Protein AF-A0A2S9FF92-F1 (afdb_monomer_lite)

Radius of gyration: 16.48 Å; chains: 1; bounding box: 35×39×43 Å

pLDDT: mean 83.19, std 6.64, range [61.91, 94.25]

Sequence (133 aa):
MRAIRRWWDQPDHYDWLSGYLAARHLTAFCRFLLAASTAMLGIALGLMLLSPSGPQGAVSRIAVVVIVAGLAAMALVYLVRWPSRRLSYVFSALGSVAIAAAALAENDPLSGLLTCAAFAGLAGYVAFFHGAR

Structure (mmCIF, N/CA/C/O backbone):
data_AF-A0A2S9FF92-F1
#
_entry.id   AF-A0A2S9FF92-F1
#
loop_
_atom_site.group_PDB
_atom_site.id
_atom_site.type_symbol
_atom_site.label_atom_id
_atom_site.label_alt_id
_atom_site.label_comp_id
_atom_site.label_asym_id
_atom_site.label_entity_id
_atom_site.label_seq_id
_atom_site.pdbx_PDB_ins_code
_atom_site.Cartn_x
_atom_site.Cartn_y
_atom_site.Cartn_z
_atom_site.occupancy
_atom_site.B_iso_or_equiv
_atom_site.auth_seq_id
_atom_site.auth_comp_id
_atom_site.auth_asym_id
_atom_site.auth_atom_id
_atom_site.pdbx_PDB_model_num
ATOM 1 N N . MET A 1 1 ? 1.318 -27.604 18.733 1.00 61.91 1 MET A N 1
ATOM 2 C CA . MET A 1 1 ? 0.081 -27.623 17.909 1.00 61.91 1 MET A CA 1
ATOM 3 C C . MET A 1 1 ? -1.091 -26.844 18.522 1.00 61.91 1 MET A C 1
ATOM 5 O O . MET A 1 1 ? -1.645 -26.007 17.826 1.00 61.91 1 MET A O 1
ATOM 9 N N . ARG A 1 2 ? -1.458 -27.027 19.805 1.00 73.56 2 ARG A N 1
ATOM 10 C CA . ARG A 1 2 ? -2.585 -26.283 20.426 1.00 73.56 2 ARG A CA 1
ATOM 11 C C . ARG A 1 2 ? -2.409 -24.752 20.439 1.00 73.56 2 ARG A C 1
ATOM 13 O O . ARG A 1 2 ? -3.390 -24.046 20.263 1.00 73.56 2 ARG A O 1
ATOM 20 N N . ALA A 1 3 ? -1.180 -24.256 20.603 1.00 77.12 3 ALA A N 1
ATOM 21 C CA . ALA A 1 3 ? -0.878 -22.820 20.569 1.00 77.12 3 ALA A CA 1
ATOM 22 C C . ALA A 1 3 ? -1.107 -22.196 19.179 1.00 77.12 3 ALA A C 1
ATOM 24 O O . ALA A 1 3 ? -1.776 -21.177 19.081 1.00 77.12 3 ALA A O 1
ATOM 25 N N . ILE A 1 4 ? -0.645 -22.860 18.113 1.00 79.19 4 ILE A N 1
ATOM 26 C CA . ILE A 1 4 ? -0.863 -22.428 16.721 1.00 79.19 4 ILE A CA 1
ATOM 27 C C . ILE A 1 4 ? -2.359 -22.405 16.395 1.00 79.19 4 ILE A C 1
ATOM 29 O O . ILE A 1 4 ? -2.844 -21.439 15.825 1.00 79.19 4 ILE A O 1
ATOM 33 N N . ARG A 1 5 ? -3.110 -23.428 16.827 1.00 76.44 5 ARG A N 1
ATOM 34 C CA . ARG A 1 5 ? -4.563 -23.487 16.613 1.00 76.44 5 ARG A CA 1
ATOM 35 C C . ARG A 1 5 ? -5.306 -22.357 17.335 1.00 76.44 5 ARG A C 1
ATOM 37 O O . ARG A 1 5 ? -6.162 -21.722 16.742 1.00 76.44 5 ARG A O 1
ATOM 44 N N . ARG A 1 6 ? -4.935 -22.059 18.586 1.00 75.31 6 ARG A N 1
ATOM 45 C CA . ARG A 1 6 ? -5.508 -20.926 19.335 1.00 75.31 6 ARG A CA 1
ATOM 46 C C . ARG A 1 6 ? -5.172 -19.576 18.715 1.00 75.31 6 ARG A C 1
ATOM 48 O O . ARG A 1 6 ? -6.004 -18.688 18.776 1.00 75.31 6 ARG A O 1
ATOM 55 N N . TRP A 1 7 ? -3.967 -19.419 18.171 1.00 74.94 7 TRP A N 1
ATOM 56 C CA . TRP A 1 7 ? -3.575 -18.211 17.446 1.00 74.94 7 TRP A CA 1
ATOM 57 C C . TRP A 1 7 ? -4.382 -18.053 16.149 1.00 74.94 7 TRP A C 1
ATOM 59 O O . TRP A 1 7 ? -4.895 -16.973 15.882 1.00 74.94 7 TRP A O 1
ATOM 69 N N . TRP A 1 8 ? -4.577 -19.147 15.410 1.00 74.12 8 TRP A N 1
ATOM 70 C CA . TRP A 1 8 ? -5.374 -19.182 14.180 1.00 74.12 8 TRP A CA 1
ATOM 71 C C . TRP A 1 8 ? -6.855 -18.834 14.399 1.00 74.12 8 TRP A C 1
ATOM 73 O O . TRP A 1 8 ? -7.470 -18.163 13.575 1.00 74.12 8 TRP A O 1
ATOM 83 N N . ASP A 1 9 ? -7.422 -19.254 15.532 1.00 73.62 9 ASP A N 1
ATOM 84 C CA . ASP A 1 9 ? -8.824 -19.000 15.884 1.00 73.62 9 ASP A CA 1
ATOM 85 C C . ASP A 1 9 ? -9.070 -17.594 16.477 1.00 73.62 9 ASP A C 1
ATOM 87 O O . ASP A 1 9 ? -10.213 -17.272 16.819 1.00 73.62 9 ASP A O 1
ATOM 91 N N . GLN A 1 10 ? -8.043 -16.738 16.613 1.00 68.31 10 GLN A N 1
ATOM 92 C CA . GLN A 1 10 ? -8.236 -15.393 17.163 1.00 68.31 10 GLN A CA 1
ATOM 93 C C . GLN A 1 10 ? -9.109 -14.533 16.235 1.00 68.31 10 GLN A C 1
ATOM 95 O O . GLN A 1 10 ? -8.849 -14.448 15.029 1.00 68.31 10 GLN A O 1
ATOM 100 N N . PRO A 1 11 ? -10.160 -13.892 16.776 1.00 66.31 11 PRO A N 1
ATOM 101 C CA . PRO A 1 11 ? -10.989 -12.988 16.004 1.00 66.31 11 PRO A CA 1
ATOM 102 C C . PRO A 1 11 ? -10.179 -11.769 15.562 1.00 66.31 11 PRO A C 1
ATOM 104 O O . PRO A 1 11 ? -9.240 -11.332 16.218 1.00 66.31 11 PRO A O 1
ATOM 107 N N . ASP A 1 12 ? -10.569 -11.235 14.415 1.00 69.38 12 ASP A N 1
ATOM 108 C CA . ASP A 1 12 ? -9.987 -10.034 13.841 1.00 69.38 12 ASP A CA 1
ATOM 109 C C . ASP A 1 12 ? -10.218 -8.818 14.766 1.00 69.38 12 ASP A C 1
ATOM 111 O O . ASP A 1 12 ? -11.313 -8.638 15.303 1.00 69.38 12 ASP A O 1
ATOM 115 N N . HIS A 1 13 ? -9.188 -7.988 14.940 1.00 78.25 13 HIS A N 1
ATOM 116 C CA . HIS A 1 13 ? -9.204 -6.783 15.769 1.00 78.25 13 HIS A CA 1
ATOM 117 C C . HIS A 1 13 ? -9.629 -5.508 15.017 1.00 78.25 13 HIS A C 1
ATOM 119 O O . HIS A 1 13 ? -9.659 -4.433 15.621 1.00 78.25 13 HIS A O 1
ATOM 125 N N . TYR A 1 14 ? -9.984 -5.603 13.731 1.00 77.50 14 TYR A N 1
ATOM 126 C CA . TYR A 1 14 ? -10.335 -4.480 12.857 1.00 77.50 14 TYR A CA 1
ATOM 127 C C . TYR A 1 14 ? -11.352 -3.524 13.488 1.00 77.50 14 TYR A C 1
ATOM 129 O O . TYR A 1 14 ? -11.129 -2.311 13.531 1.00 77.50 14 TYR A O 1
ATOM 137 N N . ASP A 1 15 ? -12.461 -4.066 13.998 1.00 75.56 15 ASP A N 1
ATOM 138 C CA . ASP A 1 15 ? -13.556 -3.267 14.558 1.00 75.56 15 ASP A CA 1
ATOM 139 C C . ASP A 1 15 ? -13.148 -2.611 15.886 1.00 75.56 15 ASP A C 1
ATOM 141 O O . ASP A 1 15 ? -13.482 -1.452 16.139 1.00 75.56 15 ASP A O 1
ATOM 145 N N . TRP A 1 16 ? -12.353 -3.312 16.703 1.00 79.38 16 TRP A N 1
ATOM 146 C CA . TRP A 1 16 ? -11.833 -2.787 17.965 1.00 79.38 16 TRP A CA 1
ATOM 147 C C . TRP A 1 16 ? -10.851 -1.633 17.739 1.00 79.38 16 TRP A C 1
ATOM 149 O O . TRP A 1 16 ? -10.999 -0.567 18.339 1.00 79.38 16 TRP A O 1
ATOM 159 N N . LEU A 1 17 ? -9.883 -1.806 16.834 1.00 77.19 17 LEU A N 1
ATOM 160 C CA . LEU A 1 17 ? -8.880 -0.782 16.546 1.00 77.19 17 LEU A CA 1
ATOM 161 C C . LEU A 1 17 ? -9.507 0.435 15.852 1.00 77.19 17 LEU A C 1
ATOM 163 O O . LEU A 1 17 ? -9.190 1.574 16.191 1.00 77.19 17 LEU A O 1
ATOM 167 N N . SER A 1 18 ? -10.446 0.207 14.929 1.00 78.81 18 SER A N 1
ATOM 168 C CA . SER A 1 18 ? -11.199 1.285 14.275 1.00 78.81 18 SER A CA 1
ATOM 169 C C . SER A 1 18 ? -12.019 2.088 15.293 1.00 78.81 18 SER A C 1
ATOM 171 O O . SER A 1 18 ? -11.994 3.320 15.268 1.00 78.81 18 SER A O 1
ATOM 173 N N . GLY A 1 19 ? -12.680 1.410 16.241 1.00 79.06 19 GLY A N 1
ATOM 174 C CA . GLY A 1 19 ? -13.388 2.055 17.350 1.00 79.06 19 GLY A CA 1
ATOM 175 C C . GLY A 1 19 ? -12.456 2.841 18.277 1.00 79.06 19 GLY A C 1
ATOM 176 O O . GLY A 1 19 ? -12.770 3.967 18.660 1.00 79.06 19 GLY A O 1
ATOM 177 N N . TYR A 1 20 ? -11.273 2.303 18.579 1.00 82.94 20 TYR A N 1
ATOM 178 C CA . TYR A 1 20 ? -10.261 2.981 19.392 1.00 82.94 20 TYR A CA 1
ATOM 179 C C . TYR A 1 20 ? -9.720 4.253 18.720 1.00 82.94 20 TYR A C 1
ATOM 181 O O . TYR A 1 20 ? -9.622 5.304 19.359 1.00 82.94 20 TYR A O 1
ATOM 189 N N . LEU A 1 21 ? -9.408 4.193 17.422 1.00 83.62 21 LEU A N 1
ATOM 190 C CA . LEU A 1 21 ? -8.951 5.353 16.646 1.00 83.62 21 LEU A CA 1
ATOM 191 C C . LEU A 1 21 ? -10.031 6.431 16.527 1.00 83.62 21 LEU A C 1
ATOM 193 O O . LEU A 1 21 ? -9.705 7.623 16.494 1.00 83.62 21 LEU A O 1
ATOM 197 N N . ALA A 1 22 ? -11.303 6.033 16.459 1.00 83.38 22 ALA A N 1
ATOM 198 C CA . ALA A 1 22 ? -12.430 6.958 16.481 1.00 83.38 22 ALA A CA 1
ATOM 199 C C . ALA A 1 22 ? -12.561 7.629 17.856 1.00 83.38 22 ALA A C 1
ATOM 201 O O . ALA A 1 22 ? -12.624 8.855 17.930 1.00 83.38 22 ALA A O 1
ATOM 202 N N . ALA A 1 23 ? -12.492 6.848 18.938 1.00 87.00 23 ALA A N 1
ATOM 203 C CA . ALA A 1 23 ? -12.581 7.346 20.311 1.00 87.00 23 ALA A CA 1
ATOM 204 C C . ALA A 1 23 ? -11.434 8.297 20.692 1.00 87.00 23 ALA A C 1
ATOM 206 O O . ALA A 1 23 ? -11.620 9.189 21.514 1.00 87.00 23 ALA A O 1
ATOM 207 N N . ARG A 1 24 ? -10.248 8.129 20.093 1.00 85.75 24 ARG A N 1
ATOM 208 C CA . ARG A 1 24 ? -9.084 9.007 20.315 1.00 85.75 24 ARG A CA 1
ATOM 209 C C . ARG A 1 24 ? -8.917 10.120 19.280 1.00 85.75 24 ARG A C 1
ATOM 211 O O . ARG A 1 24 ? -7.894 10.795 19.298 1.00 85.75 24 ARG A O 1
ATOM 218 N N . HIS A 1 25 ? -9.870 10.299 18.362 1.00 84.19 25 HIS A N 1
ATOM 219 C CA . HIS A 1 25 ? -9.793 11.271 17.258 1.00 84.19 25 HIS A CA 1
ATOM 220 C C . HIS A 1 25 ? -8.557 11.117 16.341 1.00 84.19 25 HIS A C 1
ATOM 222 O O . HIS A 1 25 ? -8.235 12.010 15.561 1.00 84.19 25 HIS A O 1
ATOM 228 N N . LEU A 1 26 ? -7.891 9.956 16.365 1.00 87.25 26 LEU A N 1
ATOM 229 C CA . LEU A 1 26 ? -6.697 9.664 15.559 1.00 87.25 26 LEU A CA 1
ATOM 230 C C . LEU A 1 26 ? -7.035 9.199 14.137 1.00 87.25 26 LEU A C 1
ATOM 232 O O . LEU A 1 26 ? -6.152 9.084 13.290 1.00 87.25 26 LEU A O 1
ATOM 236 N N . THR A 1 27 ? -8.315 8.954 13.853 1.00 84.88 27 THR A N 1
ATOM 237 C CA . THR A 1 27 ? -8.780 8.415 12.565 1.00 84.88 27 THR A CA 1
ATOM 238 C C . THR A 1 27 ? -8.315 9.262 11.378 1.00 84.88 27 THR A C 1
ATOM 240 O O . THR A 1 27 ? -7.845 8.714 10.386 1.00 84.88 27 THR A O 1
ATOM 243 N N . ALA A 1 28 ? -8.400 10.594 11.466 1.00 83.75 28 ALA A N 1
ATOM 244 C CA . ALA A 1 28 ? -7.981 11.481 10.379 1.00 83.75 28 ALA A CA 1
ATOM 245 C C . ALA A 1 28 ? -6.463 11.422 10.132 1.00 83.75 28 ALA A C 1
ATOM 247 O O . ALA A 1 28 ? -6.027 11.333 8.986 1.00 83.75 28 ALA A O 1
ATOM 248 N N . PHE A 1 29 ? -5.670 11.395 11.206 1.00 85.62 29 PHE A N 1
ATOM 249 C CA . PHE A 1 29 ? -4.216 11.275 11.123 1.00 85.62 29 PHE A CA 1
ATOM 250 C C . PHE A 1 29 ? -3.793 9.936 10.505 1.00 85.62 29 PHE A C 1
ATOM 252 O O . PHE A 1 29 ? -3.026 9.913 9.545 1.00 85.62 29 PHE A O 1
ATOM 259 N N . CYS A 1 30 ? -4.352 8.821 10.984 1.00 86.94 30 CYS A N 1
ATOM 260 C CA . CYS A 1 30 ? -4.060 7.498 10.431 1.00 86.94 30 CYS A CA 1
ATOM 261 C C . CYS A 1 30 ? -4.487 7.375 8.962 1.00 86.94 30 CYS A C 1
ATOM 263 O O . CYS A 1 30 ? -3.758 6.790 8.165 1.00 86.94 30 CYS A O 1
ATOM 265 N N . ARG A 1 31 ? -5.633 7.957 8.580 1.00 89.19 31 ARG A N 1
ATOM 266 C CA . ARG A 1 31 ? -6.075 8.014 7.174 1.00 89.19 31 ARG A CA 1
ATOM 267 C C . ARG A 1 31 ? -5.076 8.737 6.298 1.00 89.19 31 ARG A C 1
ATOM 269 O O . ARG A 1 31 ? -4.736 8.227 5.238 1.00 89.19 31 ARG A O 1
ATOM 276 N N . PHE A 1 32 ? -4.616 9.902 6.744 1.00 88.25 32 PHE A N 1
ATOM 277 C CA . PHE A 1 32 ? -3.635 10.679 6.003 1.00 88.25 32 PHE A CA 1
ATOM 278 C C . PHE A 1 32 ? -2.323 9.911 5.847 1.00 88.25 32 PHE A C 1
ATOM 280 O O . PHE A 1 32 ? -1.815 9.813 4.735 1.00 88.25 32 PHE A O 1
ATOM 287 N N . LEU A 1 33 ? -1.819 9.306 6.927 1.00 87.81 33 LEU A N 1
ATOM 288 C CA . LEU A 1 33 ? -0.590 8.517 6.889 1.00 87.81 33 LEU A CA 1
ATOM 289 C C . LEU A 1 33 ? -0.706 7.355 5.890 1.00 87.81 33 LEU A C 1
ATOM 291 O O . LEU A 1 33 ? 0.139 7.219 5.012 1.00 87.81 33 LEU A O 1
ATOM 295 N N . LEU A 1 34 ? -1.787 6.570 5.963 1.00 87.94 34 LEU A N 1
ATOM 296 C CA . LEU A 1 34 ? -2.020 5.444 5.052 1.00 87.94 34 LEU A CA 1
ATOM 297 C C . LEU A 1 34 ? -2.205 5.903 3.601 1.00 87.94 34 LEU A C 1
ATOM 299 O O . LEU A 1 34 ? -1.639 5.292 2.693 1.00 87.94 34 LEU A O 1
ATOM 303 N N . ALA A 1 35 ? -2.945 6.992 3.369 1.00 90.12 35 ALA A N 1
ATOM 304 C CA . ALA A 1 35 ? -3.097 7.579 2.041 1.00 90.12 35 ALA A CA 1
ATOM 305 C C . ALA A 1 35 ? -1.745 8.028 1.469 1.00 90.12 35 ALA A C 1
ATOM 307 O O . ALA A 1 35 ? -1.431 7.694 0.328 1.00 90.12 35 ALA A O 1
ATOM 308 N N . ALA A 1 36 ? -0.934 8.728 2.266 1.00 89.06 36 ALA A N 1
ATOM 309 C CA . ALA A 1 36 ? 0.374 9.231 1.862 1.00 89.06 36 ALA A CA 1
ATOM 310 C C . ALA A 1 36 ? 1.346 8.089 1.542 1.00 89.06 36 ALA A C 1
ATOM 312 O O . ALA A 1 36 ? 1.951 8.092 0.471 1.00 89.06 36 ALA A O 1
ATOM 313 N N . SER A 1 37 ? 1.451 7.077 2.409 1.00 84.94 37 SER A N 1
ATOM 314 C CA . SER A 1 37 ? 2.309 5.909 2.172 1.00 84.94 37 SER A CA 1
ATOM 315 C C . SER A 1 37 ? 1.890 5.133 0.918 1.00 84.94 37 SER A C 1
ATOM 317 O O . SER A 1 37 ? 2.735 4.762 0.105 1.00 84.94 37 SER A O 1
ATOM 319 N N . THR A 1 38 ? 0.582 4.931 0.723 1.00 87.94 38 THR A N 1
ATOM 320 C CA . THR A 1 38 ? 0.042 4.228 -0.455 1.00 87.94 38 THR A CA 1
ATOM 321 C C . THR A 1 38 ? 0.295 5.018 -1.740 1.00 87.94 38 THR A C 1
ATOM 323 O O . THR A 1 38 ? 0.714 4.446 -2.747 1.00 87.94 38 THR A O 1
ATOM 326 N N . ALA A 1 39 ? 0.078 6.336 -1.705 1.00 91.56 39 ALA A N 1
ATOM 327 C CA . ALA A 1 39 ? 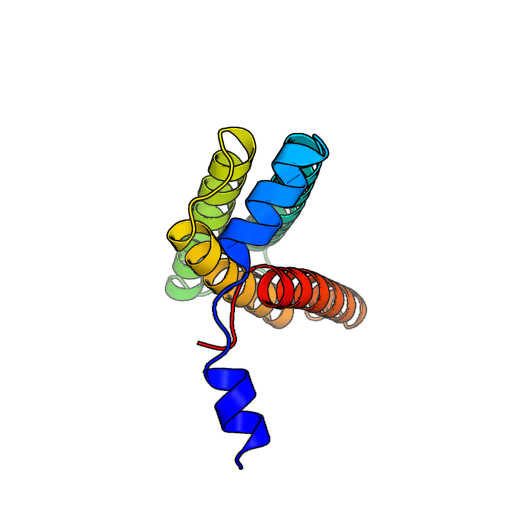0.337 7.218 -2.837 1.00 91.56 39 ALA A CA 1
ATOM 328 C C . ALA A 1 39 ? 1.828 7.259 -3.186 1.00 91.56 39 ALA A C 1
ATOM 330 O O . ALA A 1 39 ? 2.174 7.154 -4.358 1.00 91.56 39 ALA A O 1
ATOM 331 N N . MET A 1 40 ? 2.710 7.342 -2.186 1.00 89.38 40 MET A N 1
ATOM 332 C CA . MET A 1 40 ? 4.160 7.333 -2.386 1.00 89.38 40 MET A CA 1
ATOM 333 C C . MET A 1 40 ? 4.625 6.050 -3.083 1.00 89.38 40 MET A C 1
ATOM 335 O O . MET A 1 40 ? 5.391 6.122 -4.043 1.00 89.38 40 MET A O 1
ATOM 339 N N . LEU A 1 41 ? 4.107 4.888 -2.669 1.00 86.81 41 LEU A N 1
ATOM 340 C CA . LEU A 1 41 ? 4.403 3.613 -3.326 1.00 86.81 41 LEU A CA 1
ATOM 341 C C . LEU A 1 41 ? 3.879 3.574 -4.773 1.00 86.81 41 LEU A C 1
ATOM 343 O O . LEU A 1 41 ? 4.586 3.133 -5.677 1.00 86.81 41 LEU A O 1
ATOM 347 N N . GLY A 1 42 ? 2.661 4.072 -5.006 1.00 89.75 42 GLY A N 1
ATOM 348 C CA . GLY A 1 42 ? 2.081 4.166 -6.349 1.00 89.75 42 GLY A CA 1
ATOM 349 C C . GLY A 1 42 ? 2.872 5.095 -7.274 1.00 89.75 42 GLY A C 1
ATOM 350 O O . GLY A 1 42 ? 3.094 4.756 -8.434 1.00 89.75 42 GLY A O 1
ATOM 351 N N . ILE A 1 43 ? 3.351 6.228 -6.755 1.00 90.62 43 ILE A N 1
ATOM 352 C CA . ILE A 1 43 ? 4.214 7.166 -7.484 1.00 90.62 43 ILE A CA 1
ATOM 353 C C . ILE A 1 43 ? 5.548 6.503 -7.823 1.00 90.62 43 ILE A C 1
ATOM 355 O O . ILE A 1 43 ? 5.968 6.580 -8.972 1.00 90.62 43 ILE A O 1
ATOM 359 N N . ALA A 1 44 ? 6.188 5.818 -6.872 1.00 87.00 4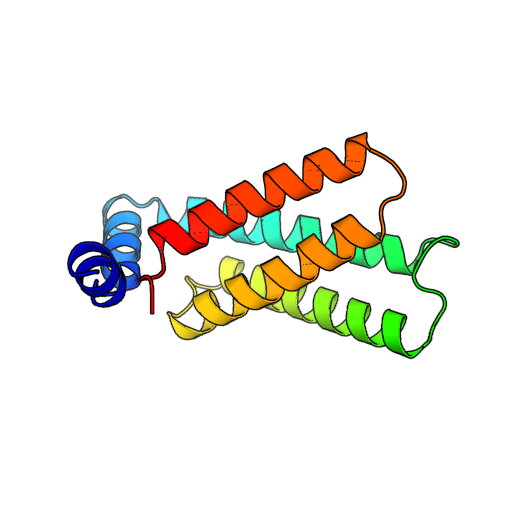4 ALA A N 1
ATOM 360 C CA . ALA A 1 44 ? 7.460 5.135 -7.111 1.00 87.00 44 ALA A CA 1
ATOM 361 C C . ALA A 1 44 ? 7.350 4.102 -8.247 1.00 87.00 44 ALA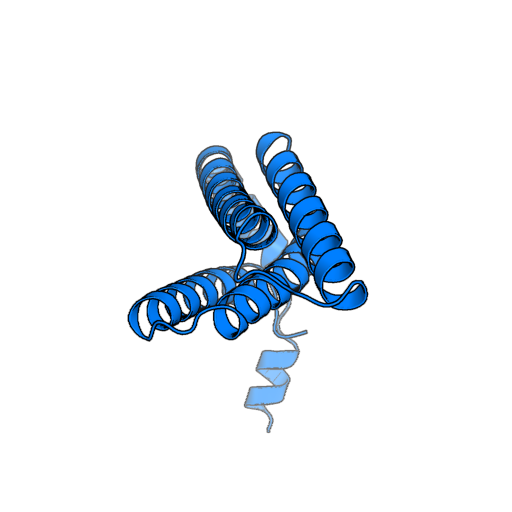 A C 1
ATOM 363 O O . ALA A 1 44 ? 8.126 4.140 -9.202 1.00 87.00 44 ALA A O 1
ATOM 364 N N . LEU A 1 45 ? 6.327 3.241 -8.203 1.00 87.06 45 LEU A N 1
ATOM 365 C CA . LEU A 1 45 ? 6.063 2.272 -9.271 1.00 87.06 45 LEU A CA 1
ATOM 366 C C . LEU A 1 45 ? 5.679 2.951 -10.596 1.00 87.06 45 LEU A C 1
ATOM 368 O O . LEU A 1 45 ? 6.111 2.516 -11.660 1.00 87.06 45 LEU A O 1
ATOM 372 N N . GLY A 1 46 ? 4.909 4.039 -10.550 1.00 89.19 46 GLY A N 1
ATOM 373 C 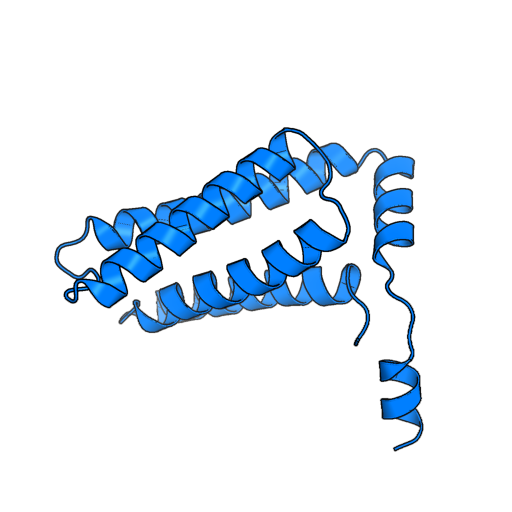CA . GLY A 1 46 ? 4.559 4.825 -11.734 1.00 89.19 46 GLY A CA 1
ATOM 374 C C . GLY A 1 46 ? 5.781 5.451 -12.411 1.00 89.19 46 GLY A C 1
ATOM 375 O O . GLY A 1 46 ? 5.910 5.383 -13.631 1.00 89.19 46 GLY A O 1
ATOM 376 N N . LEU A 1 47 ? 6.714 6.000 -11.631 1.00 88.50 47 LEU A N 1
ATOM 377 C CA . LEU A 1 47 ? 7.982 6.529 -12.137 1.00 88.50 47 LEU A CA 1
ATOM 378 C C . LEU A 1 47 ? 8.857 5.421 -12.732 1.00 88.50 47 LEU A C 1
ATOM 380 O O . LEU A 1 47 ? 9.483 5.632 -13.770 1.00 88.50 47 LEU A O 1
ATOM 384 N N . MET A 1 48 ? 8.843 4.221 -12.141 1.00 84.62 48 MET A N 1
ATOM 385 C CA . MET A 1 48 ? 9.536 3.058 -12.699 1.00 84.62 48 MET A CA 1
ATOM 386 C C . MET A 1 48 ? 9.021 2.698 -14.104 1.00 84.62 48 MET A C 1
ATOM 388 O O . MET A 1 48 ? 9.827 2.362 -14.968 1.00 84.62 48 MET A O 1
ATOM 392 N N . LEU A 1 49 ? 7.713 2.813 -14.383 1.00 85.88 49 LEU A N 1
ATOM 393 C CA . LEU A 1 49 ? 7.179 2.593 -15.740 1.00 85.88 49 LEU A CA 1
ATOM 394 C C . LEU A 1 49 ? 7.707 3.587 -16.775 1.00 85.88 49 LEU A C 1
ATOM 396 O O . LEU A 1 49 ? 7.819 3.235 -17.949 1.00 85.88 49 LEU A O 1
ATOM 400 N N . LEU A 1 50 ? 7.962 4.825 -16.355 1.00 84.81 50 LEU A N 1
ATOM 401 C CA . LEU A 1 50 ? 8.457 5.888 -17.230 1.00 84.81 50 LEU A CA 1
ATOM 402 C C . LEU A 1 50 ? 9.972 5.791 -17.446 1.00 84.81 50 LEU A C 1
ATOM 404 O O . LEU A 1 50 ? 10.500 6.394 -18.380 1.00 84.81 50 LEU A O 1
ATOM 408 N N . SER A 1 51 ? 10.671 5.037 -16.596 1.00 82.12 51 SER A N 1
ATOM 409 C CA . SER A 1 51 ? 12.112 4.850 -16.684 1.00 82.12 51 SER A CA 1
ATOM 410 C C . SER A 1 51 ? 12.496 3.955 -17.873 1.00 82.12 51 SER A C 1
ATOM 412 O O . SER A 1 51 ? 11.856 2.922 -18.096 1.00 82.12 51 SER A O 1
ATOM 414 N N . PRO A 1 52 ? 13.589 4.267 -18.600 1.00 75.00 52 PRO A N 1
ATOM 415 C CA . PRO A 1 52 ? 14.156 3.378 -19.619 1.00 75.00 52 PRO A CA 1
ATOM 416 C C . PRO A 1 52 ? 14.536 1.993 -19.075 1.00 75.00 52 PRO A C 1
ATOM 418 O O . PRO A 1 52 ? 14.515 1.011 -19.813 1.00 75.00 52 PRO A O 1
ATOM 421 N N . SER A 1 53 ? 14.839 1.912 -17.777 1.00 74.12 53 SER A N 1
ATOM 422 C CA . SER A 1 53 ? 15.156 0.671 -17.060 1.00 74.12 53 SER A CA 1
ATOM 423 C C . SER A 1 53 ? 13.914 -0.047 -16.511 1.00 74.12 53 SER A C 1
ATOM 425 O O . SER A 1 53 ? 14.043 -1.020 -15.771 1.00 74.12 53 SER A O 1
ATOM 427 N N . GLY A 1 54 ? 12.711 0.447 -16.820 1.00 72.62 54 GLY A N 1
ATOM 428 C CA . GLY A 1 54 ? 11.438 -0.105 -16.363 1.00 72.62 54 GLY A CA 1
ATOM 429 C C . GLY A 1 54 ? 11.071 -1.452 -17.007 1.00 72.62 54 GLY A C 1
ATOM 430 O O . GLY A 1 54 ? 11.827 -2.009 -17.806 1.00 72.62 54 GLY A O 1
ATOM 431 N N . PRO A 1 55 ? 9.879 -2.002 -16.703 1.00 77.12 55 PRO A N 1
ATOM 432 C CA . PRO A 1 55 ? 9.461 -3.301 -17.223 1.00 77.12 55 PRO A CA 1
ATOM 433 C C . PRO A 1 55 ? 9.420 -3.285 -18.761 1.00 77.12 55 PRO A C 1
ATOM 435 O O . PRO A 1 55 ? 8.752 -2.443 -19.362 1.00 77.12 55 PRO A O 1
ATOM 438 N N . GLN A 1 56 ? 10.131 -4.209 -19.412 1.00 79.94 56 GLN A N 1
ATOM 439 C CA . GLN A 1 56 ? 10.271 -4.222 -20.880 1.00 79.94 56 GLN A CA 1
ATOM 440 C C . GLN A 1 56 ? 9.145 -4.999 -21.590 1.00 79.94 56 GLN A C 1
ATOM 442 O O . GLN A 1 56 ? 8.800 -4.700 -22.729 1.00 79.94 56 GLN A O 1
ATOM 447 N N . GLY A 1 57 ? 8.536 -5.979 -20.914 1.00 83.62 57 GLY A N 1
ATOM 448 C CA . GLY A 1 57 ? 7.459 -6.802 -21.468 1.00 83.62 57 GLY A CA 1
ATOM 449 C C . GLY A 1 57 ? 6.080 -6.141 -21.372 1.00 83.62 57 GLY A C 1
ATOM 450 O O . GLY A 1 57 ? 5.754 -5.497 -20.377 1.00 83.62 57 GLY A O 1
ATOM 451 N N . ALA A 1 58 ? 5.220 -6.359 -22.371 1.00 85.69 58 ALA A N 1
ATOM 452 C CA . ALA A 1 58 ? 3.848 -5.840 -22.359 1.00 85.69 58 ALA A CA 1
ATOM 453 C C . ALA A 1 58 ? 3.048 -6.334 -21.137 1.00 85.69 58 ALA A C 1
ATOM 455 O O . ALA A 1 58 ? 2.365 -5.551 -20.484 1.00 85.69 58 ALA A O 1
ATOM 456 N N . VAL A 1 59 ? 3.196 -7.615 -20.780 1.00 85.69 59 VAL A N 1
ATOM 457 C CA . VAL A 1 59 ? 2.523 -8.218 -19.617 1.00 85.69 59 VAL A CA 1
ATOM 458 C C . VAL A 1 59 ? 2.980 -7.573 -18.307 1.00 85.69 59 VAL A C 1
ATOM 460 O O . VAL A 1 59 ? 2.143 -7.221 -17.480 1.00 85.69 59 VAL A O 1
ATOM 463 N N . SER A 1 60 ? 4.289 -7.371 -18.120 1.00 83.62 60 SER A N 1
ATOM 464 C CA . SER A 1 60 ? 4.809 -6.756 -16.896 1.00 83.62 60 SER A CA 1
ATOM 465 C C . SER A 1 60 ? 4.422 -5.282 -16.798 1.00 83.62 60 SER A C 1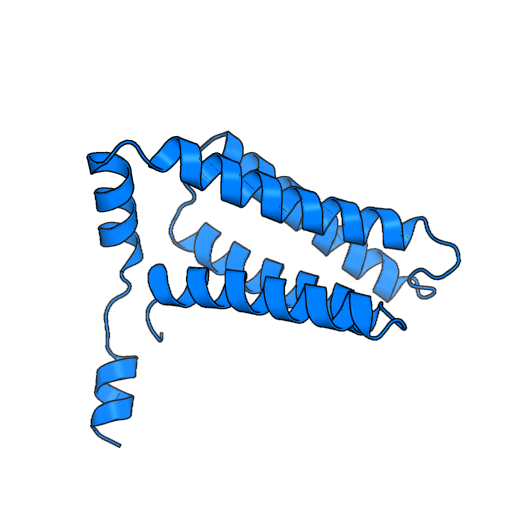
ATOM 467 O O . SER A 1 60 ? 4.018 -4.841 -15.727 1.00 83.62 60 SER A O 1
ATOM 469 N N . ARG A 1 61 ? 4.422 -4.534 -17.908 1.00 86.88 61 ARG A N 1
ATOM 470 C CA . ARG A 1 61 ? 3.896 -3.160 -17.931 1.00 86.88 61 ARG A CA 1
ATOM 471 C C . ARG A 1 61 ? 2.424 -3.100 -17.537 1.00 86.88 61 ARG A C 1
ATOM 473 O O . ARG A 1 61 ? 2.079 -2.313 -16.662 1.00 86.88 61 ARG A O 1
ATOM 480 N N . ILE A 1 62 ? 1.571 -3.940 -18.131 1.00 89.38 62 ILE A N 1
ATOM 481 C CA . ILE A 1 62 ? 0.138 -3.993 -17.793 1.00 89.38 62 ILE A CA 1
ATOM 482 C C . ILE A 1 62 ? -0.046 -4.317 -16.307 1.00 89.38 62 ILE A C 1
ATOM 484 O O . ILE A 1 62 ? -0.824 -3.646 -15.632 1.00 89.38 62 ILE A O 1
ATOM 488 N N . ALA A 1 63 ? 0.700 -5.292 -15.780 1.00 88.12 63 ALA A N 1
ATOM 489 C CA . ALA A 1 63 ? 0.638 -5.648 -14.367 1.00 88.12 63 ALA A CA 1
ATOM 490 C C . ALA A 1 63 ? 0.983 -4.457 -13.459 1.00 88.12 63 ALA A C 1
ATOM 492 O O . ALA A 1 63 ? 0.228 -4.160 -12.533 1.00 88.12 63 ALA A O 1
ATOM 493 N N . VAL A 1 64 ? 2.068 -3.726 -13.745 1.00 88.75 64 VAL A N 1
ATOM 494 C CA . VAL A 1 64 ? 2.444 -2.565 -12.923 1.00 88.75 64 VAL A CA 1
ATOM 495 C C . VAL A 1 64 ? 1.443 -1.411 -13.084 1.00 88.75 64 VAL A C 1
ATOM 497 O O . VAL A 1 64 ? 1.102 -0.787 -12.083 1.00 88.75 64 VAL A O 1
ATOM 500 N N . VAL A 1 65 ? 0.869 -1.176 -14.274 1.00 91.69 65 VAL A N 1
ATOM 501 C CA . VAL A 1 65 ? -0.230 -0.197 -14.451 1.00 91.69 65 VAL A CA 1
ATOM 502 C C . VAL A 1 65 ? -1.427 -0.540 -13.564 1.00 91.69 65 VAL A C 1
ATOM 504 O O . VAL A 1 65 ? -1.952 0.337 -12.878 1.00 91.69 65 VAL A O 1
ATOM 507 N N . VAL A 1 66 ? -1.852 -1.807 -13.548 1.00 92.94 66 VAL A N 1
ATOM 508 C CA . VAL A 1 66 ? -2.975 -2.263 -12.712 1.00 92.94 66 VAL A CA 1
ATOM 509 C C . VAL A 1 66 ? -2.667 -2.060 -11.228 1.00 92.94 66 VAL A C 1
ATOM 511 O O . VAL A 1 66 ? -3.526 -1.580 -10.487 1.00 92.94 66 VAL A O 1
ATOM 514 N N . ILE A 1 67 ? -1.438 -2.360 -10.796 1.00 90.62 67 ILE A N 1
ATOM 515 C CA . ILE A 1 67 ? -0.997 -2.139 -9.412 1.00 90.62 67 ILE A CA 1
ATOM 516 C C . ILE A 1 67 ? -1.044 -0.647 -9.057 1.00 90.62 67 ILE A C 1
ATOM 518 O O . ILE A 1 67 ? -1.641 -0.282 -8.044 1.00 90.62 67 ILE A O 1
ATOM 522 N N . VAL A 1 68 ? -0.472 0.222 -9.896 1.00 92.44 68 VAL A N 1
ATOM 523 C CA . VAL A 1 68 ? -0.457 1.680 -9.683 1.00 92.44 68 VAL A CA 1
ATOM 524 C C . VAL A 1 68 ? -1.879 2.238 -9.610 1.00 92.44 68 VAL A C 1
ATOM 526 O O . VAL A 1 68 ? -2.193 2.998 -8.692 1.00 92.44 68 VAL A O 1
ATOM 529 N N . ALA A 1 69 ? -2.765 1.818 -10.516 1.00 94.25 69 ALA A N 1
ATOM 530 C CA . ALA A 1 69 ? -4.170 2.220 -10.503 1.00 94.25 69 ALA A CA 1
ATOM 531 C C . ALA A 1 69 ? -4.886 1.767 -9.219 1.00 94.25 69 ALA A C 1
ATOM 533 O O . ALA A 1 69 ? -5.627 2.545 -8.614 1.00 94.25 69 ALA A O 1
ATOM 534 N N . GLY A 1 70 ? -4.628 0.538 -8.762 1.00 91.75 70 GLY A N 1
ATOM 535 C CA . GLY A 1 70 ? -5.161 0.025 -7.501 1.00 91.75 70 GLY A CA 1
ATOM 536 C C . GLY A 1 70 ? -4.684 0.827 -6.286 1.00 91.75 70 GLY A C 1
ATOM 537 O O . GLY A 1 70 ? -5.488 1.153 -5.410 1.00 91.75 70 GLY A O 1
ATOM 538 N N . LEU A 1 71 ? -3.393 1.178 -6.236 1.00 90.94 71 LEU A N 1
ATOM 539 C CA . LEU A 1 71 ? -2.814 1.966 -5.143 1.00 90.94 71 LEU A CA 1
ATOM 540 C C . LEU A 1 71 ? -3.397 3.380 -5.122 1.00 90.94 71 LEU A C 1
ATOM 542 O O . LEU A 1 71 ? -3.777 3.867 -4.058 1.00 90.94 71 LEU A O 1
ATOM 546 N N . ALA A 1 72 ? -3.549 4.010 -6.290 1.00 92.94 72 ALA A N 1
ATOM 547 C CA . ALA A 1 72 ? -4.188 5.316 -6.413 1.00 92.94 72 ALA A CA 1
ATOM 548 C C . ALA A 1 72 ? -5.650 5.280 -5.935 1.00 92.94 72 ALA A C 1
ATOM 550 O O . ALA A 1 72 ? -6.060 6.118 -5.130 1.00 92.94 72 ALA A O 1
ATOM 551 N N . ALA A 1 73 ? -6.423 4.274 -6.359 1.00 93.06 73 ALA A N 1
ATOM 552 C CA . ALA A 1 73 ? -7.799 4.091 -5.903 1.00 93.06 73 ALA A CA 1
ATOM 553 C C . ALA A 1 73 ? -7.875 3.902 -4.379 1.00 93.06 73 ALA A C 1
ATOM 555 O O . ALA A 1 73 ? -8.731 4.494 -3.721 1.00 93.06 73 ALA A O 1
ATOM 556 N N . MET A 1 74 ? -6.959 3.124 -3.798 1.00 90.19 74 MET A N 1
ATOM 557 C CA . MET A 1 74 ? -6.926 2.896 -2.355 1.00 90.19 74 MET A CA 1
ATOM 558 C C . MET A 1 74 ? -6.506 4.147 -1.570 1.00 90.19 74 MET A C 1
ATOM 560 O O . MET A 1 74 ? -7.106 4.454 -0.540 1.00 90.19 74 MET A O 1
ATOM 564 N N . ALA A 1 75 ? -5.539 4.919 -2.072 1.00 91.69 75 ALA A N 1
ATOM 565 C CA . ALA A 1 75 ? -5.163 6.200 -1.478 1.00 91.69 75 ALA A CA 1
ATOM 566 C C . ALA A 1 75 ? -6.358 7.169 -1.444 1.00 91.69 75 ALA A C 1
ATOM 568 O O . ALA A 1 75 ? -6.637 7.771 -0.406 1.00 91.69 75 ALA A O 1
ATOM 569 N N . LEU A 1 76 ? -7.129 7.251 -2.536 1.00 92.50 76 LEU A N 1
ATOM 570 C CA . LEU A 1 76 ? -8.363 8.042 -2.587 1.00 92.50 76 LEU A CA 1
ATOM 571 C C . LEU A 1 76 ? -9.413 7.544 -1.589 1.00 92.50 76 LEU A C 1
ATOM 573 O O . LEU A 1 76 ? -10.055 8.357 -0.922 1.00 92.50 76 LEU A O 1
ATOM 577 N N . VAL A 1 77 ? -9.566 6.223 -1.434 1.00 91.75 77 VAL A N 1
ATOM 578 C CA . VAL A 1 77 ? -10.453 5.655 -0.408 1.00 91.75 77 VAL A CA 1
ATOM 579 C C . VAL A 1 77 ? -10.066 6.174 0.972 1.00 91.75 77 VAL A C 1
ATOM 581 O O . VAL A 1 77 ? -10.947 6.689 1.654 1.00 91.75 77 VAL A O 1
ATOM 584 N N . TYR A 1 78 ? -8.787 6.103 1.356 1.00 88.75 78 TYR A N 1
ATOM 585 C CA . TYR A 1 78 ? -8.311 6.588 2.658 1.00 88.75 78 TYR A CA 1
ATOM 586 C C . TYR A 1 78 ? -8.525 8.095 2.853 1.00 88.75 78 TYR A C 1
ATOM 588 O O . TYR A 1 78 ? -8.866 8.533 3.957 1.00 88.75 78 TYR A O 1
ATOM 596 N N . LEU A 1 79 ? -8.393 8.897 1.792 1.00 89.06 79 LEU A N 1
ATOM 597 C CA . LEU A 1 79 ? -8.671 10.335 1.847 1.00 89.06 79 LEU A CA 1
ATOM 598 C C . LEU A 1 79 ? -10.155 10.637 2.064 1.00 89.06 79 LEU A C 1
ATOM 600 O O . LEU A 1 79 ? -10.473 11.555 2.817 1.00 89.06 79 LEU A O 1
ATOM 604 N N . VAL A 1 80 ? -11.068 9.847 1.493 1.00 88.19 80 VAL A N 1
ATOM 605 C CA . VAL A 1 80 ? -12.521 10.092 1.580 1.00 88.19 80 VAL A CA 1
ATOM 606 C C . VAL A 1 80 ? -13.153 9.447 2.813 1.00 88.19 80 VAL A C 1
ATOM 608 O O . VAL A 1 80 ? -13.966 10.077 3.494 1.00 88.19 80 VAL A O 1
ATOM 611 N N . ARG A 1 81 ? -12.750 8.226 3.176 1.00 84.94 81 ARG A N 1
ATOM 612 C CA . ARG A 1 81 ? -13.333 7.481 4.301 1.00 84.94 81 ARG A CA 1
ATOM 613 C C . ARG A 1 81 ? -12.344 6.523 4.959 1.00 84.94 81 ARG A C 1
ATOM 615 O O . ARG A 1 81 ? -11.338 6.136 4.381 1.00 84.94 81 ARG A O 1
ATOM 622 N N . TRP A 1 82 ? -12.662 6.093 6.178 1.00 84.12 82 TRP A N 1
ATOM 623 C CA . TRP A 1 82 ? -12.012 4.907 6.733 1.00 84.12 82 TRP A CA 1
ATOM 624 C C . TRP A 1 82 ? -12.417 3.687 5.889 1.00 84.12 82 TRP A C 1
ATOM 626 O O . TRP A 1 82 ? -13.602 3.577 5.546 1.00 84.12 82 TRP A O 1
ATOM 636 N N . PRO A 1 83 ? -11.481 2.806 5.488 1.00 80.19 83 PRO A N 1
ATOM 637 C CA . PRO A 1 83 ? -11.823 1.646 4.678 1.00 80.19 83 PRO A CA 1
ATOM 638 C C . PRO A 1 83 ? -12.814 0.733 5.407 1.00 80.19 83 PRO A C 1
ATOM 640 O O . PRO A 1 83 ? -12.991 0.778 6.624 1.00 80.19 83 PRO A O 1
ATOM 643 N N . SER A 1 84 ? -13.497 -0.110 4.642 1.00 83.94 84 SER A N 1
ATOM 644 C CA . SER A 1 84 ? -14.217 -1.245 5.212 1.00 83.94 84 SER A CA 1
ATOM 645 C C . SER A 1 84 ? -13.249 -2.407 5.422 1.00 83.94 84 SER A C 1
ATOM 647 O O . SER A 1 84 ? -12.198 -2.475 4.782 1.00 83.94 84 SER A O 1
ATOM 649 N N . ARG A 1 85 ? -13.641 -3.380 6.246 1.00 82.19 85 ARG A N 1
ATOM 650 C CA . ARG A 1 85 ? -12.848 -4.589 6.509 1.00 82.19 85 ARG A CA 1
ATOM 651 C C . ARG A 1 85 ? -12.388 -5.304 5.229 1.00 82.19 85 ARG A C 1
ATOM 653 O O . ARG A 1 85 ? -11.242 -5.717 5.121 1.00 82.19 85 ARG A O 1
ATOM 660 N N . ARG A 1 86 ? -13.253 -5.378 4.208 1.00 83.25 86 ARG A N 1
ATOM 661 C CA . ARG A 1 86 ? -12.911 -5.960 2.894 1.00 83.25 86 ARG A CA 1
ATOM 662 C C . ARG A 1 86 ? -11.840 -5.157 2.150 1.00 83.25 86 ARG A C 1
ATOM 664 O O . ARG A 1 86 ? -10.964 -5.748 1.534 1.00 83.25 86 ARG A O 1
ATOM 671 N N . LEU A 1 87 ? -11.905 -3.826 2.204 1.00 82.94 87 LEU A N 1
ATOM 672 C CA . LEU A 1 87 ? -10.918 -2.957 1.554 1.00 82.94 87 LEU A CA 1
ATOM 673 C C . LEU A 1 87 ? -9.558 -3.018 2.250 1.00 82.94 87 LEU A C 1
ATOM 675 O O . LEU A 1 87 ? -8.540 -2.920 1.577 1.00 82.94 87 LEU A O 1
ATOM 679 N N . SER A 1 88 ? -9.545 -3.239 3.564 1.00 85.69 88 SER A N 1
ATOM 680 C CA . SER A 1 88 ? -8.325 -3.466 4.338 1.00 85.69 88 SER A CA 1
ATOM 681 C C . SER A 1 88 ? -7.593 -4.742 3.881 1.00 85.69 88 SER A C 1
ATOM 683 O O . SER A 1 88 ? -6.418 -4.663 3.532 1.00 85.69 88 SER A O 1
ATOM 685 N N . TYR A 1 89 ? -8.307 -5.861 3.681 1.00 86.00 89 TYR A N 1
ATOM 686 C CA . TYR A 1 89 ? -7.718 -7.073 3.082 1.00 86.00 89 TYR A CA 1
ATOM 687 C C . TYR A 1 89 ? -7.172 -6.843 1.665 1.00 86.00 89 TYR A C 1
ATOM 689 O O . TYR A 1 89 ? -6.061 -7.268 1.343 1.00 86.00 89 TYR A O 1
ATOM 697 N N . VAL A 1 90 ? -7.943 -6.157 0.811 1.00 87.56 90 VAL A N 1
ATOM 698 C CA . VAL A 1 90 ? -7.501 -5.816 -0.553 1.00 87.56 90 VAL A CA 1
ATOM 699 C C . VAL A 1 90 ? -6.247 -4.947 -0.511 1.00 87.56 90 VAL A C 1
ATOM 701 O O . VAL A 1 90 ? -5.322 -5.184 -1.282 1.00 87.56 90 VAL A O 1
ATOM 704 N N . PHE A 1 91 ? -6.184 -3.977 0.403 1.00 86.19 91 PHE A N 1
ATOM 705 C CA . PHE A 1 91 ? -5.009 -3.137 0.606 1.00 86.19 91 PHE A CA 1
ATOM 706 C C . PHE A 1 91 ? -3.790 -3.957 1.032 1.00 86.19 91 PHE A C 1
ATOM 708 O O . PHE A 1 91 ? -2.723 -3.773 0.456 1.00 86.19 91 PHE A O 1
ATOM 715 N N . SER A 1 92 ? -3.935 -4.889 1.975 1.00 88.56 92 SER A N 1
ATOM 716 C CA . SER A 1 92 ? -2.828 -5.745 2.408 1.00 88.56 92 SER A CA 1
ATOM 717 C C . SER A 1 92 ? -2.285 -6.616 1.276 1.00 88.56 92 SER A C 1
ATOM 719 O O . SER A 1 92 ? -1.069 -6.691 1.088 1.00 88.56 92 SER A O 1
ATOM 721 N N . ALA A 1 93 ? -3.168 -7.225 0.480 1.00 90.38 93 ALA A N 1
ATOM 722 C CA . ALA A 1 93 ? -2.766 -8.019 -0.679 1.00 90.38 93 ALA A CA 1
ATOM 723 C C . ALA A 1 93 ? -2.086 -7.153 -1.752 1.00 90.38 93 ALA A C 1
ATOM 725 O O . ALA A 1 93 ? -0.979 -7.459 -2.194 1.00 90.38 93 ALA A O 1
ATOM 726 N N . LEU A 1 94 ? -2.720 -6.040 -2.130 1.00 89.31 94 LEU A N 1
ATOM 727 C CA . LEU A 1 94 ? -2.206 -5.126 -3.146 1.00 89.31 94 LEU A CA 1
ATOM 728 C C . LEU A 1 94 ? -0.870 -4.501 -2.732 1.00 89.31 94 LEU A C 1
ATOM 730 O O . LEU A 1 94 ? 0.058 -4.463 -3.533 1.00 89.31 94 LEU A O 1
ATOM 734 N N . GLY A 1 95 ? -0.761 -4.049 -1.483 1.00 86.88 95 GLY A N 1
ATOM 735 C CA . GLY A 1 95 ? 0.465 -3.499 -0.913 1.00 86.88 95 GLY A CA 1
ATOM 736 C C . GLY A 1 95 ? 1.597 -4.522 -0.917 1.00 86.88 95 GLY A C 1
ATOM 737 O O . GLY A 1 95 ? 2.707 -4.191 -1.316 1.00 86.88 95 GLY A O 1
ATOM 738 N N . SER A 1 96 ? 1.312 -5.781 -0.571 1.00 90.12 96 SER A N 1
ATOM 739 C CA . SER A 1 96 ? 2.322 -6.849 -0.578 1.00 90.12 96 SER A CA 1
ATOM 740 C C . SER A 1 96 ? 2.864 -7.097 -1.985 1.00 90.12 96 SER A C 1
ATOM 742 O O . SER A 1 96 ? 4.076 -7.158 -2.181 1.00 90.12 96 SER A O 1
ATOM 744 N N . VAL A 1 97 ? 1.970 -7.184 -2.976 1.00 89.31 97 VAL A N 1
ATOM 745 C CA . VAL A 1 97 ? 2.347 -7.358 -4.387 1.00 89.31 97 VAL A CA 1
ATOM 746 C C . VAL A 1 97 ? 3.129 -6.147 -4.899 1.00 89.31 97 VAL A C 1
ATOM 748 O O . VAL A 1 97 ? 4.137 -6.315 -5.580 1.00 89.31 97 VAL A O 1
ATOM 751 N N . ALA A 1 98 ? 2.705 -4.934 -4.547 1.00 85.38 98 ALA A N 1
ATOM 752 C CA . ALA A 1 98 ? 3.366 -3.701 -4.958 1.00 85.38 98 ALA A CA 1
ATOM 753 C C . ALA A 1 98 ? 4.785 -3.569 -4.388 1.00 85.38 98 ALA A C 1
ATOM 755 O O . ALA A 1 98 ? 5.714 -3.266 -5.135 1.00 85.38 98 ALA A O 1
ATOM 756 N N . ILE A 1 99 ? 4.968 -3.825 -3.087 1.00 86.06 99 ILE A N 1
ATOM 757 C CA . ILE A 1 99 ? 6.289 -3.761 -2.445 1.00 86.06 99 ILE A CA 1
ATOM 758 C C . ILE A 1 99 ? 7.193 -4.875 -2.988 1.00 86.06 99 ILE A C 1
ATOM 760 O O . ILE A 1 99 ? 8.356 -4.611 -3.278 1.00 86.06 99 ILE A O 1
ATOM 764 N N . ALA A 1 100 ? 6.671 -6.089 -3.205 1.00 87.00 100 ALA A N 1
ATOM 765 C CA . ALA A 1 100 ? 7.430 -7.171 -3.838 1.00 87.00 100 ALA A CA 1
ATOM 766 C C . ALA A 1 100 ? 7.879 -6.804 -5.261 1.00 87.00 100 ALA A C 1
ATOM 768 O O . ALA A 1 100 ? 9.029 -7.037 -5.626 1.00 87.00 100 ALA A O 1
ATOM 769 N N . ALA A 1 101 ? 6.989 -6.204 -6.057 1.00 83.06 101 ALA A N 1
ATOM 770 C CA . ALA A 1 101 ? 7.318 -5.745 -7.401 1.00 83.06 101 ALA A CA 1
ATOM 771 C C . ALA A 1 101 ? 8.403 -4.657 -7.379 1.00 83.06 101 ALA A C 1
ATOM 773 O O . ALA A 1 101 ? 9.333 -4.725 -8.178 1.00 83.06 101 ALA A O 1
ATOM 774 N N . ALA A 1 102 ? 8.323 -3.704 -6.442 1.00 81.69 102 ALA A N 1
ATOM 775 C CA . ALA A 1 102 ? 9.358 -2.689 -6.247 1.00 81.69 102 ALA A CA 1
ATOM 776 C C . ALA A 1 102 ? 10.703 -3.314 -5.834 1.00 81.69 102 ALA A C 1
ATOM 778 O O . ALA A 1 102 ? 11.739 -2.960 -6.381 1.00 81.69 102 ALA A O 1
ATOM 779 N N . ALA A 1 103 ? 10.692 -4.290 -4.923 1.00 83.50 103 ALA A N 1
ATOM 780 C CA . ALA A 1 103 ? 11.904 -4.973 -4.472 1.00 83.50 103 ALA A CA 1
ATOM 781 C C . ALA A 1 103 ? 12.595 -5.760 -5.598 1.00 83.50 103 ALA A C 1
ATOM 783 O O . ALA A 1 103 ? 13.817 -5.777 -5.671 1.00 83.50 103 ALA A O 1
ATOM 784 N N . LEU A 1 104 ? 11.821 -6.392 -6.488 1.00 80.88 104 LEU A N 1
ATOM 785 C CA . LEU A 1 104 ? 12.346 -7.132 -7.645 1.00 80.88 104 LEU A CA 1
ATOM 786 C C . LEU A 1 104 ? 12.828 -6.223 -8.784 1.00 80.88 104 LEU A C 1
ATOM 788 O O . LEU A 1 104 ? 13.583 -6.666 -9.646 1.00 80.88 104 LEU A O 1
ATOM 792 N N . ALA A 1 105 ? 12.347 -4.983 -8.822 1.00 74.69 105 ALA A N 1
ATOM 793 C CA . ALA A 1 105 ? 12.729 -3.985 -9.811 1.00 74.69 105 ALA A CA 1
ATOM 794 C C . ALA A 1 105 ? 14.075 -3.315 -9.505 1.00 74.69 105 ALA A C 1
ATOM 796 O O . ALA A 1 105 ? 14.768 -2.862 -10.418 1.00 74.69 105 ALA A O 1
ATOM 797 N N . GLU A 1 106 ? 14.413 -3.216 -8.223 1.00 71.38 106 GLU A N 1
ATOM 798 C CA . GLU A 1 106 ? 15.588 -2.504 -7.741 1.00 71.38 106 GLU A CA 1
ATOM 799 C C . GLU A 1 106 ? 16.849 -3.363 -7.858 1.00 71.38 106 GLU A C 1
ATOM 801 O O . GLU A 1 106 ? 16.900 -4.501 -7.399 1.00 71.38 106 GLU A O 1
ATOM 806 N N . ASN A 1 107 ? 17.893 -2.791 -8.460 1.00 70.25 107 ASN A N 1
ATOM 807 C CA . ASN A 1 107 ? 19.215 -3.420 -8.553 1.00 70.25 107 ASN A CA 1
ATOM 808 C C . ASN A 1 107 ? 20.193 -2.862 -7.503 1.00 70.25 107 ASN A C 1
ATOM 810 O O . ASN A 1 107 ? 21.294 -3.390 -7.350 1.00 70.25 107 ASN A O 1
ATOM 814 N N . ASP A 1 108 ? 19.804 -1.799 -6.788 1.00 76.81 108 ASP A N 1
ATOM 815 C CA . ASP A 1 108 ? 20.590 -1.186 -5.718 1.00 76.81 108 ASP A CA 1
ATOM 816 C C . ASP A 1 108 ? 20.240 -1.818 -4.352 1.00 76.81 108 ASP A C 1
ATOM 818 O O . ASP A 1 108 ? 19.082 -1.757 -3.917 1.00 76.81 108 ASP A O 1
ATOM 822 N N . PRO A 1 109 ? 21.220 -2.393 -3.628 1.00 75.19 109 PRO A N 1
ATOM 823 C CA . PRO A 1 109 ? 21.017 -2.920 -2.280 1.00 75.19 109 PRO A CA 1
ATOM 824 C C . PRO A 1 109 ? 20.408 -1.918 -1.284 1.00 75.19 109 PRO A C 1
ATOM 826 O O . PRO A 1 109 ? 19.651 -2.330 -0.399 1.00 75.19 109 PRO A O 1
ATOM 829 N N . LEU A 1 110 ? 20.706 -0.617 -1.411 1.00 77.12 110 LEU A N 1
ATOM 830 C CA . LEU A 1 110 ? 20.141 0.414 -0.528 1.00 77.12 110 LEU A CA 1
ATOM 831 C C . LEU A 1 110 ? 18.633 0.581 -0.745 1.00 77.12 110 LEU A C 1
ATOM 833 O O . LEU A 1 110 ? 17.873 0.610 0.227 1.00 77.12 110 LEU A O 1
ATOM 837 N N . SER A 1 111 ? 18.183 0.608 -2.000 1.00 71.75 111 SER A N 1
ATOM 838 C CA . SER A 1 111 ? 16.756 0.607 -2.342 1.00 71.75 111 SER A CA 1
ATOM 839 C C . SER A 1 111 ? 16.050 -0.661 -1.852 1.00 71.75 111 SER A C 1
ATOM 841 O O . SER A 1 111 ? 14.933 -0.591 -1.332 1.00 71.75 111 SER A O 1
ATOM 843 N N . GLY A 1 112 ? 16.723 -1.816 -1.917 1.00 74.88 112 GLY A N 1
ATOM 844 C CA . GLY A 1 112 ? 16.221 -3.076 -1.360 1.00 74.88 112 GLY A CA 1
ATOM 845 C C . GLY A 1 112 ? 15.888 -2.982 0.135 1.00 74.88 112 GLY A C 1
ATOM 846 O O . GLY A 1 112 ? 14.804 -3.393 0.558 1.00 74.88 112 GLY A O 1
ATOM 847 N N . LEU A 1 113 ? 16.752 -2.355 0.942 1.00 83.12 113 LEU A N 1
ATOM 848 C CA . LEU A 1 113 ? 16.501 -2.147 2.378 1.00 83.12 113 LEU A CA 1
ATOM 849 C C . LEU A 1 113 ? 15.258 -1.286 2.652 1.00 83.12 113 LEU A C 1
ATOM 851 O O . LEU A 1 113 ? 14.520 -1.556 3.606 1.00 83.12 113 LEU A O 1
ATOM 855 N N . LEU A 1 114 ? 14.981 -0.287 1.808 1.00 82.38 114 LEU A N 1
ATOM 856 C CA . LEU A 1 114 ? 13.780 0.546 1.934 1.00 82.38 114 LEU A CA 1
ATOM 857 C C . LEU A 1 114 ? 12.501 -0.275 1.718 1.00 82.38 114 LEU A C 1
ATOM 859 O O . LEU A 1 114 ? 11.514 -0.082 2.432 1.00 82.38 114 LEU A O 1
ATOM 863 N N . THR A 1 115 ? 12.520 -1.243 0.797 1.00 81.31 115 THR A N 1
ATOM 864 C CA . THR A 1 115 ? 11.371 -2.142 0.586 1.00 81.31 115 THR A CA 1
ATOM 865 C C . THR A 1 115 ? 11.149 -3.095 1.761 1.00 81.31 115 THR A C 1
ATOM 867 O O . THR A 1 115 ? 10.001 -3.359 2.118 1.00 81.31 115 THR A O 1
ATOM 870 N N . CYS A 1 116 ? 12.211 -3.531 2.448 1.00 83.88 116 CYS A N 1
ATOM 871 C CA . CYS A 1 116 ? 12.091 -4.289 3.697 1.00 83.88 116 CYS A CA 1
ATOM 872 C C . CYS A 1 116 ? 11.403 -3.468 4.796 1.00 83.88 116 CYS A C 1
ATOM 874 O O . CYS A 1 116 ? 10.515 -3.975 5.483 1.00 83.88 116 CYS A O 1
ATOM 876 N N . ALA A 1 117 ? 11.763 -2.189 4.940 1.00 84.25 117 ALA A N 1
ATOM 877 C CA . ALA A 1 117 ? 11.092 -1.288 5.875 1.00 84.25 117 ALA A CA 1
ATOM 878 C C . ALA A 1 117 ? 9.609 -1.085 5.509 1.00 84.25 117 ALA A C 1
ATOM 880 O O . ALA A 1 117 ? 8.745 -1.104 6.389 1.00 84.25 117 ALA A O 1
ATOM 881 N N . ALA A 1 118 ? 9.293 -0.970 4.215 1.00 83.94 118 ALA A N 1
ATOM 882 C CA . ALA A 1 118 ? 7.912 -0.902 3.741 1.00 83.94 118 ALA A CA 1
ATOM 883 C C . ALA A 1 118 ? 7.126 -2.186 4.067 1.00 83.94 118 ALA A C 1
ATOM 885 O O . ALA A 1 118 ? 5.997 -2.107 4.559 1.00 83.94 118 ALA A O 1
ATOM 886 N N . PHE A 1 119 ? 7.732 -3.364 3.870 1.00 85.31 119 PHE A N 1
ATOM 887 C CA . PHE A 1 119 ? 7.147 -4.644 4.274 1.00 85.31 119 PHE A CA 1
ATOM 888 C C . PHE A 1 119 ? 6.908 -4.717 5.780 1.00 85.31 119 PHE A C 1
ATOM 890 O O . PHE A 1 119 ? 5.850 -5.181 6.193 1.00 85.31 119 PHE A O 1
ATOM 897 N N . ALA A 1 120 ? 7.842 -4.233 6.602 1.00 85.44 120 ALA A N 1
ATOM 898 C CA . ALA A 1 120 ? 7.667 -4.191 8.051 1.00 85.44 120 ALA A CA 1
ATOM 899 C C . ALA A 1 120 ? 6.479 -3.301 8.456 1.00 85.44 120 ALA A C 1
ATOM 901 O O . ALA A 1 120 ? 5.667 -3.700 9.291 1.00 85.44 120 ALA A O 1
ATOM 902 N N . GLY A 1 121 ? 6.326 -2.134 7.820 1.00 83.88 121 GLY A N 1
ATOM 903 C CA . GLY A 1 121 ? 5.172 -1.256 8.028 1.00 83.88 121 GLY A CA 1
ATOM 904 C C . GLY A 1 121 ? 3.847 -1.923 7.644 1.00 83.88 121 GLY A C 1
ATOM 905 O O . GLY A 1 121 ? 2.885 -1.891 8.416 1.00 83.88 121 GLY A O 1
ATOM 906 N N . LEU A 1 122 ? 3.808 -2.590 6.486 1.00 85.69 122 LEU A N 1
ATOM 907 C CA . LEU A 1 122 ? 2.629 -3.327 6.031 1.00 85.69 122 LEU A CA 1
ATOM 908 C C . LEU A 1 122 ? 2.312 -4.529 6.932 1.00 85.69 122 LEU A C 1
ATOM 910 O O . LEU A 1 122 ? 1.151 -4.755 7.264 1.00 85.69 122 LEU A O 1
ATOM 914 N N . ALA A 1 123 ? 3.326 -5.275 7.366 1.00 82.56 123 ALA A N 1
ATOM 915 C CA . ALA A 1 123 ? 3.173 -6.391 8.293 1.00 82.56 123 ALA A CA 1
ATOM 916 C C . ALA A 1 123 ? 2.644 -5.920 9.652 1.00 82.56 123 ALA A C 1
ATOM 918 O O . ALA A 1 123 ? 1.769 -6.568 10.219 1.00 82.56 123 ALA A O 1
ATOM 919 N N . GLY A 1 124 ? 3.106 -4.762 10.136 1.00 83.62 124 GLY A N 1
ATOM 920 C CA . GLY A 1 124 ? 2.545 -4.106 11.314 1.00 83.62 124 GLY A CA 1
ATOM 921 C C . GLY A 1 124 ? 1.061 -3.798 11.129 1.00 83.62 124 GLY A C 1
ATOM 922 O O . GLY A 1 124 ? 0.250 -4.190 11.964 1.00 83.62 124 GLY A O 1
ATOM 923 N N . TYR A 1 125 ? 0.684 -3.177 10.006 1.00 84.56 125 TYR A N 1
ATOM 924 C CA . TYR A 1 125 ? -0.724 -2.941 9.673 1.00 84.56 125 TYR A CA 1
ATOM 925 C C . TYR A 1 125 ? -1.536 -4.243 9.707 1.00 84.56 125 TYR A C 1
ATOM 927 O O . TYR A 1 125 ? -2.529 -4.321 10.424 1.00 84.56 125 TYR A O 1
ATOM 935 N N . VAL A 1 126 ? -1.088 -5.287 9.006 1.00 83.62 126 VAL A N 1
ATOM 936 C CA . VAL A 1 126 ? -1.775 -6.588 8.982 1.00 83.62 126 VAL A CA 1
ATOM 937 C C . VAL A 1 126 ? -1.904 -7.170 10.389 1.00 83.62 126 VAL A C 1
ATOM 939 O O . VAL A 1 126 ? -2.986 -7.607 10.759 1.00 83.62 126 VAL A O 1
ATOM 942 N N . ALA A 1 127 ? -0.849 -7.121 11.202 1.00 82.25 127 ALA A N 1
ATOM 943 C CA . ALA A 1 127 ? -0.864 -7.661 12.560 1.00 82.25 127 ALA A CA 1
ATOM 944 C C . ALA A 1 127 ? -1.840 -6.927 13.497 1.00 82.25 127 ALA A C 1
ATOM 946 O O . ALA A 1 127 ? -2.429 -7.549 14.379 1.00 82.25 127 ALA A O 1
ATOM 947 N N . PHE A 1 128 ? -2.022 -5.614 13.319 1.00 77.62 128 PHE A N 1
ATOM 948 C CA . PHE A 1 128 ? -2.967 -4.831 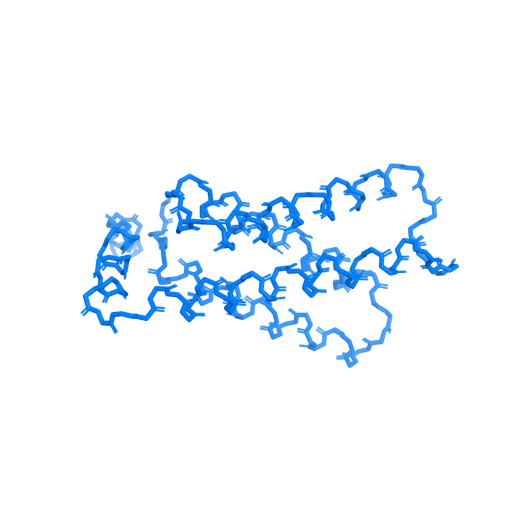14.120 1.00 77.62 128 PHE A CA 1
ATOM 949 C C . PHE A 1 128 ? -4.412 -4.943 13.631 1.00 77.62 128 PHE A C 1
ATOM 951 O O . PHE A 1 128 ? -5.334 -4.871 14.444 1.00 77.62 128 PHE A O 1
ATOM 958 N N . PHE A 1 129 ? -4.615 -5.082 12.321 1.00 76.19 129 PHE A N 1
ATOM 959 C CA . PHE A 1 129 ? -5.934 -4.995 11.693 1.00 76.19 129 PHE A CA 1
ATOM 960 C C . PHE A 1 129 ? -6.531 -6.324 11.265 1.00 76.19 129 PHE A C 1
ATOM 962 O O . PHE A 1 129 ? -7.704 -6.326 10.912 1.00 76.19 129 PHE A O 1
ATOM 969 N N . HIS A 1 130 ? -5.766 -7.414 11.250 1.00 80.19 130 HIS A N 1
ATOM 970 C CA . HIS A 1 130 ? -6.230 -8.711 10.778 1.00 80.19 130 HIS A CA 1
ATOM 971 C C . HIS A 1 130 ? -5.846 -9.821 11.751 1.00 80.19 130 HIS A C 1
ATOM 973 O O . HIS A 1 130 ? -4.753 -9.854 12.315 1.00 80.19 130 HIS A O 1
ATOM 979 N N . GLY A 1 131 ? -6.786 -10.745 11.951 1.00 75.06 131 GLY A N 1
ATOM 980 C CA . GLY A 1 131 ? -6.497 -12.006 12.622 1.00 75.06 131 GLY A CA 1
ATOM 981 C C . GLY A 1 131 ? -5.641 -12.910 11.734 1.00 75.06 131 GLY A C 1
ATOM 982 O O . GLY A 1 131 ? -5.440 -12.647 10.552 1.00 75.06 131 GLY A O 1
ATOM 983 N N . ALA A 1 132 ? -5.179 -14.022 12.295 1.00 68.69 132 ALA A N 1
ATOM 984 C CA . ALA A 1 132 ? -4.397 -15.028 11.575 1.00 68.69 132 ALA A CA 1
ATOM 985 C C . ALA A 1 132 ? -5.173 -15.779 10.467 1.00 68.69 132 ALA A C 1
ATOM 987 O O . ALA A 1 132 ? -4.577 -16.576 9.746 1.00 68.69 132 ALA A O 1
ATOM 988 N N . ARG A 1 133 ? -6.485 -15.537 10.348 1.00 62.47 133 ARG A N 1
ATOM 989 C CA . ARG A 1 133 ? -7.415 -16.145 9.386 1.00 62.47 133 ARG A CA 1
ATOM 990 C C . ARG A 1 133 ? -7.885 -15.129 8.345 1.00 62.47 133 ARG A C 1
ATOM 992 O O . ARG A 1 133 ? -8.140 -15.574 7.208 1.00 62.47 133 ARG A O 1
#

Foldseek 3Di:
DVVVVVQQPDAFCQVVVCVVCVVVVVLLVVLLVLLVLLLVLLVLLVVLLVDPLHDPDPVRSVVSVVLSVLSNVLSVCSNVDDDDLVSLVVCLVSQVVSLVSQLVSDPDVVSNVVSVVSVVVSVVSCVNGGGND

Secondary structure (DSSP, 8-state):
-HHHHHHHTPPP-HHHHHHHHHHTT-HHHHHHHHHHHHHHHHHHHHHHHHSTTS--SHHHHHHHHHHHHHHHHHHHHHHHSPPPHHHHHHHHHHHHHHHHHHHHH---HHHHHHHHHHHHHHHHHHHHH----